Protein AF-A0A535K0Z8-F1 (afdb_monomer)

Sequence (151 aa):
MDLFFWELARASGLAAYAALCIAVLTGIAPRTQLLSFLASNRAVRALHDWTPWIVIPAALTHVVALLLDATAKVGVLDVFVPFLMSYDGAWQWFHRLSYVGFVTLFLHAQLSGTDLTSPLISVPTWAAAIAIGYYALERAGKALQPARVRT

Nearest PDB structures (foldseek):
  3ja6-assembly1_I  TM=4.694E-01  e=2.492E+00  Escherichia coli
  3g6b-assembly1_B  TM=4.075E-01  e=3.482E+00  Thermotoga maritima
  3g67-assembly1_B  TM=4.079E-01  e=6.431E+00  Thermotoga maritima

Foldseek 3Di:
DQVVLVVQLVVLVVQLVVLVVLLVVLVCLVVDPVNVVSVPDPVSVVSNVCSVVSNVVSVVSNVVSCCVRPVNVDDPVCVLAPPPDDDDDPVVVVVVVCVVVVVVVLVVVVVVPDPCVDCVPVVVSVVSVVVNVVSVVVVVVVVPDPDDPDD

pLDDT: mean 83.37, std 9.2, range [60.22, 97.5]

Secondary structure (DSSP, 8-state):
-HHHHHHHHHHHHHHHHHHHHHHHHHHHGGG-GGGHHHHT-HHHHHHHHHHHHHHHHHHHHHHHHHHH-TTTT--HHHHHSTT-S---SHHHHHHHTHHHHHHHHHHHHHHT-SSTTSHHHHHHHHHHHHHHHHHHHHHHHHHHS------

Mean predicted aligned error: 8.25 Å

Solvent-accessible surface area (backbone atoms only — not comparable to full-atom values): 8439 Å² total; per-residue (Å²): 112,50,71,59,26,52,50,46,21,49,54,23,43,51,51,22,49,52,33,48,52,48,29,52,56,47,63,45,14,76,79,33,81,93,35,39,75,53,49,74,33,65,66,45,52,50,50,34,72,47,23,61,75,50,27,53,59,22,44,51,48,18,54,53,20,37,58,67,13,75,86,71,68,46,52,80,64,44,76,71,41,78,80,70,71,88,62,88,62,72,66,44,60,57,57,56,54,47,54,58,53,53,52,50,52,50,48,49,65,61,70,68,56,75,62,60,78,38,65,85,51,31,52,60,53,52,52,51,52,50,52,47,51,52,57,52,51,54,48,52,52,62,71,68,53,74,82,76,80,83,126

Structure (mmCIF, N/CA/C/O backbone):
data_AF-A0A535K0Z8-F1
#
_entry.id   AF-A0A535K0Z8-F1
#
loop_
_atom_site.group_PDB
_atom_site.id
_atom_site.type_symbol
_atom_site.label_atom_id
_atom_site.label_alt_id
_atom_site.label_comp_id
_atom_site.label_asym_id
_atom_site.label_entity_id
_atom_site.label_seq_id
_atom_site.pdbx_PDB_ins_code
_atom_site.Cartn_x
_atom_site.Cartn_y
_atom_site.Cartn_z
_atom_site.occupancy
_atom_site.B_iso_or_equiv
_atom_site.auth_seq_id
_atom_site.auth_comp_id
_atom_site.auth_asym_id
_atom_site.auth_atom_id
_atom_site.pdbx_PDB_model_num
ATOM 1 N N . MET A 1 1 ? 4.803 13.209 -23.140 1.00 69.00 1 MET A N 1
ATOM 2 C CA . MET A 1 1 ? 3.883 12.270 -22.462 1.00 69.00 1 MET A CA 1
ATOM 3 C C . MET A 1 1 ? 4.446 11.854 -21.111 1.00 69.00 1 MET A C 1
ATOM 5 O O . MET A 1 1 ? 3.721 11.949 -20.136 1.00 69.00 1 MET A O 1
ATOM 9 N N . ASP A 1 2 ? 5.733 11.514 -21.019 1.00 82.00 2 ASP A N 1
ATOM 10 C CA . ASP A 1 2 ? 6.343 11.000 -19.778 1.00 82.00 2 ASP A CA 1
ATOM 11 C C . ASP A 1 2 ? 6.223 11.944 -18.571 1.00 82.00 2 ASP A C 1
ATOM 13 O O . ASP A 1 2 ? 5.818 11.507 -17.502 1.00 82.00 2 ASP A O 1
ATOM 17 N N . LEU A 1 3 ? 6.445 13.255 -18.746 1.00 90.00 3 LEU A N 1
ATOM 18 C CA . LEU A 1 3 ? 6.289 14.234 -17.656 1.00 90.00 3 LEU A CA 1
ATOM 19 C C . LEU A 1 3 ? 4.872 14.241 -17.050 1.00 90.00 3 LEU A C 1
ATOM 21 O O . LEU A 1 3 ? 4.715 14.416 -15.846 1.00 90.00 3 LEU A O 1
ATOM 25 N N . PHE A 1 4 ? 3.839 14.033 -17.873 1.00 94.44 4 PHE A N 1
ATOM 26 C CA . PHE A 1 4 ? 2.458 13.979 -17.392 1.00 94.44 4 PHE A CA 1
ATOM 27 C C . PHE A 1 4 ? 2.228 12.746 -16.513 1.00 94.44 4 PHE A C 1
ATOM 29 O O . PHE A 1 4 ? 1.709 12.883 -15.409 1.00 94.44 4 PHE A O 1
ATOM 36 N N . PHE A 1 5 ? 2.645 11.560 -16.970 1.00 94.62 5 PHE A N 1
ATOM 37 C CA . PHE A 1 5 ? 2.506 10.326 -16.189 1.00 94.62 5 PHE A CA 1
ATOM 38 C C . PHE A 1 5 ? 3.352 10.354 -14.914 1.00 94.62 5 PHE A C 1
ATOM 40 O O . PHE A 1 5 ? 2.889 9.918 -13.864 1.00 94.62 5 PHE A O 1
ATOM 47 N N . TRP A 1 6 ? 4.534 10.959 -14.984 1.00 91.56 6 TRP A N 1
ATOM 48 C CA . TRP A 1 6 ? 5.437 11.161 -13.858 1.00 91.56 6 TRP A CA 1
ATOM 49 C C . TRP A 1 6 ? 4.816 12.025 -12.747 1.00 91.56 6 TRP A C 1
ATOM 51 O O . TRP A 1 6 ? 4.828 11.636 -11.576 1.00 91.56 6 TRP A O 1
ATOM 61 N N . GLU A 1 7 ? 4.211 13.168 -13.093 1.00 95.06 7 GLU A N 1
ATOM 62 C CA . GLU A 1 7 ? 3.498 13.997 -12.109 1.00 95.06 7 GLU A CA 1
ATOM 63 C C . GLU A 1 7 ? 2.207 13.339 -11.623 1.00 95.06 7 GLU A C 1
ATOM 65 O O . GLU A 1 7 ? 1.905 13.366 -10.427 1.00 95.06 7 GLU A O 1
ATOM 70 N N . LEU A 1 8 ? 1.458 12.700 -12.528 1.00 96.31 8 LEU A N 1
ATOM 71 C CA . LEU A 1 8 ? 0.218 12.010 -12.187 1.00 96.31 8 LEU A CA 1
ATOM 72 C C . LEU A 1 8 ? 0.476 10.884 -11.183 1.00 96.31 8 LEU A C 1
ATOM 74 O O . LEU A 1 8 ? -0.258 10.771 -10.199 1.00 96.31 8 LEU A O 1
ATOM 78 N N . ALA A 1 9 ? 1.538 10.096 -11.376 1.00 94.75 9 ALA A N 1
ATOM 79 C CA . ALA A 1 9 ? 1.953 9.047 -10.452 1.00 94.75 9 ALA A CA 1
ATOM 80 C C . ALA A 1 9 ? 2.276 9.620 -9.065 1.00 94.75 9 ALA A C 1
ATOM 82 O O . ALA A 1 9 ? 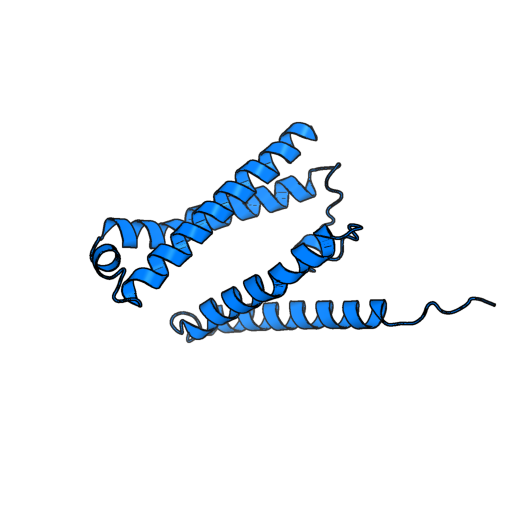1.828 9.069 -8.059 1.00 94.75 9 ALA A O 1
ATOM 83 N N . ARG A 1 10 ? 2.979 10.755 -8.964 1.00 94.12 10 ARG A N 1
ATOM 84 C CA . ARG A 1 10 ? 3.247 11.376 -7.655 1.00 94.12 10 ARG A CA 1
ATOM 85 C C . ARG A 1 10 ? 2.012 11.925 -6.979 1.00 94.12 10 ARG A C 1
ATOM 87 O O . ARG A 1 10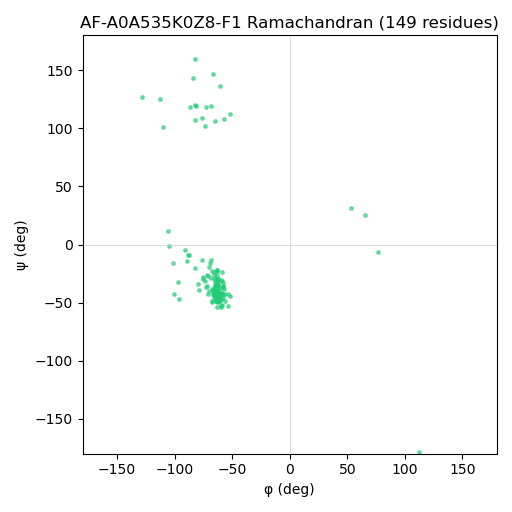 ? 1.812 11.661 -5.798 1.00 94.12 10 ARG A O 1
ATOM 94 N N . ALA A 1 11 ? 1.216 12.701 -7.705 1.00 97.25 11 ALA A N 1
ATOM 95 C CA . ALA A 1 11 ? 0.038 13.345 -7.146 1.00 97.25 11 ALA A CA 1
ATOM 96 C C . ALA A 1 11 ? -0.948 12.293 -6.623 1.00 97.25 11 ALA A C 1
ATOM 98 O O . ALA A 1 11 ? -1.403 12.376 -5.483 1.00 97.25 11 ALA A O 1
ATOM 99 N N . SER A 1 12 ? -1.209 11.256 -7.423 1.00 97.50 12 SER A N 1
ATOM 100 C CA . SER A 1 12 ? -2.079 10.143 -7.035 1.00 97.50 12 SER A CA 1
ATOM 101 C C . SER A 1 12 ? -1.495 9.300 -5.895 1.00 97.50 12 SER A C 1
ATOM 103 O O . SER A 1 12 ? -2.227 8.947 -4.971 1.00 97.50 12 SER A O 1
ATOM 105 N N . GLY A 1 13 ? -0.182 9.049 -5.890 1.00 94.06 13 GLY A N 1
ATOM 106 C CA . GLY A 1 13 ? 0.497 8.338 -4.803 1.00 94.06 13 GLY A CA 1
ATOM 107 C C . GLY A 1 13 ? 0.441 9.091 -3.469 1.00 94.06 13 GLY A C 1
ATOM 108 O O . GLY A 1 13 ? 0.104 8.507 -2.439 1.00 94.06 13 GLY A O 1
ATOM 109 N N . LEU A 1 14 ? 0.697 10.404 -3.479 1.00 96.06 14 LEU A N 1
ATOM 110 C CA . LEU A 1 14 ? 0.598 11.262 -2.292 1.00 96.06 14 LEU A CA 1
ATOM 111 C C . LEU A 1 14 ? -0.844 11.383 -1.789 1.00 96.06 14 LEU A C 1
ATOM 113 O O . LEU A 1 14 ? -1.069 11.342 -0.581 1.00 96.06 14 LEU A O 1
ATOM 117 N N . ALA A 1 15 ? -1.821 11.483 -2.696 1.00 95.75 15 ALA A N 1
ATOM 118 C CA . ALA A 1 15 ? -3.236 11.501 -2.338 1.00 95.75 15 ALA A CA 1
ATOM 119 C C . ALA A 1 15 ? -3.671 10.184 -1.674 1.00 95.75 15 ALA A C 1
ATOM 121 O O . ALA A 1 15 ? -4.309 10.212 -0.620 1.00 95.75 15 ALA A O 1
ATOM 122 N N . ALA A 1 16 ? -3.278 9.037 -2.241 1.00 94.50 16 ALA A N 1
ATOM 123 C CA . ALA A 1 16 ? -3.545 7.725 -1.655 1.00 94.50 16 ALA A CA 1
ATOM 124 C C . ALA A 1 16 ? -2.889 7.583 -0.273 1.00 94.50 16 ALA A C 1
ATOM 126 O O . ALA A 1 16 ? -3.539 7.140 0.673 1.00 94.50 16 ALA A O 1
ATOM 127 N N . TYR A 1 17 ? -1.633 8.016 -0.130 1.00 91.38 17 TYR A N 1
ATOM 128 C CA . TYR A 1 17 ? -0.917 7.997 1.146 1.00 91.38 17 TYR A CA 1
ATOM 129 C C . TYR A 1 17 ? -1.600 8.865 2.212 1.00 91.38 17 TYR A C 1
ATOM 131 O O . TYR A 1 17 ? -1.855 8.394 3.319 1.00 91.38 17 TYR A O 1
ATOM 139 N N . ALA A 1 18 ? -1.963 10.106 1.878 1.00 93.62 18 ALA A N 1
ATOM 140 C CA . ALA A 1 18 ? -2.668 10.996 2.797 1.00 93.62 18 ALA A CA 1
ATOM 141 C C . ALA A 1 18 ? -4.025 10.414 3.226 1.00 93.62 18 ALA A C 1
ATOM 143 O O . ALA A 1 18 ? -4.358 10.423 4.413 1.00 93.62 18 ALA A O 1
ATOM 144 N N . ALA A 1 19 ? -4.786 9.853 2.281 1.00 94.06 19 ALA A N 1
ATOM 145 C CA . ALA A 1 19 ? -6.061 9.206 2.569 1.00 94.06 19 ALA A CA 1
ATOM 146 C C . ALA A 1 19 ? -5.895 7.961 3.461 1.00 94.06 19 ALA A C 1
ATOM 148 O O . ALA A 1 19 ? -6.689 7.769 4.380 1.00 94.06 19 ALA A O 1
ATOM 149 N N . LEU A 1 20 ? -4.836 7.166 3.268 1.00 90.12 20 LEU A N 1
ATOM 150 C CA . LEU A 1 20 ? -4.496 6.041 4.147 1.00 90.12 20 LEU A CA 1
ATOM 151 C C . LEU A 1 20 ? -4.120 6.501 5.561 1.00 90.12 20 LEU A C 1
ATOM 153 O O . LEU A 1 20 ? -4.589 5.914 6.533 1.00 90.12 20 LEU A O 1
ATOM 157 N N . CYS A 1 21 ? -3.326 7.567 5.704 1.00 89.81 21 CYS A N 1
ATOM 158 C CA . CYS A 1 21 ? -3.022 8.147 7.014 1.00 89.81 21 CYS A CA 1
ATOM 159 C C . CYS A 1 21 ? -4.300 8.574 7.745 1.00 89.81 21 CYS A C 1
ATOM 161 O O . CYS A 1 21 ? -4.472 8.265 8.924 1.00 89.81 21 CYS A O 1
ATOM 163 N N . ILE A 1 22 ? -5.216 9.241 7.039 1.00 91.38 22 ILE A N 1
ATOM 164 C CA . ILE A 1 22 ? -6.520 9.628 7.583 1.00 91.38 22 ILE A CA 1
ATOM 165 C C . ILE A 1 22 ? -7.316 8.384 7.993 1.00 91.38 22 ILE A C 1
ATOM 167 O O . ILE A 1 22 ? -7.819 8.341 9.115 1.00 91.38 22 ILE A O 1
ATOM 171 N N . ALA A 1 23 ? -7.392 7.359 7.141 1.00 89.88 23 ALA A N 1
ATOM 172 C CA . ALA A 1 23 ? -8.098 6.113 7.437 1.00 89.88 23 ALA A CA 1
ATOM 173 C C . ALA A 1 23 ? -7.574 5.459 8.726 1.00 89.88 23 ALA A C 1
ATOM 175 O O . ALA A 1 23 ? -8.343 5.158 9.634 1.00 89.88 23 ALA A O 1
ATOM 176 N N . VAL A 1 24 ? -6.252 5.327 8.861 1.00 87.12 24 VAL A N 1
ATOM 177 C CA . VAL A 1 24 ? -5.621 4.718 10.041 1.00 87.12 24 VAL A CA 1
ATOM 178 C C . VAL A 1 24 ? -5.884 5.538 11.306 1.00 87.12 24 VAL A C 1
ATOM 180 O O . VAL A 1 24 ? -6.312 4.985 12.319 1.00 87.12 24 VAL A O 1
ATOM 183 N N . LEU A 1 25 ? -5.673 6.858 11.268 1.00 86.62 25 LEU A N 1
ATOM 184 C CA . LEU A 1 25 ? -5.866 7.721 12.441 1.00 86.62 25 LEU A CA 1
ATOM 185 C C . LEU A 1 25 ? -7.328 7.742 12.904 1.00 86.62 25 LEU A C 1
ATOM 187 O O . LEU A 1 25 ? -7.609 7.664 14.102 1.00 86.62 25 LEU A O 1
ATOM 191 N N . THR A 1 26 ? -8.265 7.814 11.959 1.00 87.94 26 THR A N 1
ATOM 192 C CA . THR A 1 26 ? -9.702 7.825 12.258 1.00 87.94 26 THR A CA 1
ATOM 193 C C . THR A 1 26 ? -10.225 6.451 12.688 1.00 87.94 26 THR A C 1
ATOM 195 O O . THR A 1 26 ? -11.101 6.386 13.550 1.00 87.94 26 THR A O 1
ATOM 198 N N . GLY A 1 27 ? -9.644 5.356 12.186 1.00 85.50 27 GLY A N 1
ATOM 199 C CA . GLY A 1 27 ? -9.967 3.982 12.585 1.00 85.50 27 GLY A CA 1
ATOM 200 C C . GLY A 1 27 ? -9.399 3.576 13.951 1.00 85.50 27 GLY A C 1
ATOM 201 O O . GLY A 1 27 ? -10.018 2.792 14.672 1.00 85.50 27 GLY A O 1
ATOM 202 N N . ILE A 1 28 ? -8.258 4.144 14.360 1.00 85.25 28 ILE A N 1
ATOM 203 C CA . ILE A 1 28 ? -7.661 3.929 15.692 1.00 85.25 28 ILE A CA 1
ATOM 204 C C . ILE A 1 28 ? -8.411 4.702 16.787 1.00 85.25 28 ILE A C 1
ATOM 206 O O . ILE A 1 28 ? -8.449 4.250 17.937 1.00 85.25 28 ILE A O 1
ATOM 210 N N . ALA A 1 29 ? -9.045 5.830 16.450 1.00 85.69 29 ALA A N 1
ATOM 211 C CA . ALA A 1 29 ? -9.686 6.715 17.423 1.00 85.69 29 ALA A CA 1
ATOM 212 C C . ALA A 1 29 ? -10.679 6.013 18.382 1.00 85.69 29 ALA A C 1
ATOM 214 O O . ALA A 1 29 ? -10.587 6.234 19.589 1.00 85.69 29 ALA A O 1
ATOM 215 N N . PRO A 1 30 ? -11.578 5.107 17.937 1.00 81.81 30 PRO A N 1
ATOM 216 C CA . PRO A 1 30 ? -12.494 4.388 18.830 1.00 81.81 30 PRO A CA 1
ATOM 217 C C . PRO A 1 30 ? -11.813 3.372 19.758 1.00 81.81 30 PRO A C 1
ATOM 219 O O . PRO A 1 30 ? -12.446 2.858 20.676 1.00 81.81 30 PRO A O 1
ATOM 222 N N . ARG A 1 31 ? -10.543 3.040 19.503 1.00 82.06 31 ARG A N 1
ATOM 223 C CA . ARG A 1 31 ? -9.763 2.039 20.244 1.00 82.06 31 ARG A CA 1
ATOM 224 C C . ARG A 1 31 ? -8.735 2.664 21.192 1.00 82.06 31 ARG A C 1
ATOM 226 O O . ARG A 1 31 ? -8.052 1.931 21.898 1.00 82.06 31 ARG A O 1
ATOM 233 N N . THR A 1 32 ? -8.621 3.994 21.236 1.00 84.75 32 THR A N 1
ATOM 234 C CA . THR A 1 32 ? -7.642 4.709 22.071 1.00 84.75 32 THR A CA 1
ATOM 235 C C . THR A 1 32 ? -8.306 5.787 22.914 1.00 84.75 32 THR A C 1
ATOM 237 O O . THR A 1 32 ? -8.979 6.676 22.401 1.00 84.75 32 THR A O 1
ATOM 240 N N . GLN A 1 33 ? -8.064 5.759 24.227 1.00 84.00 33 GLN A N 1
ATOM 241 C CA . GLN A 1 33 ? -8.653 6.731 25.156 1.00 84.00 33 GLN A CA 1
ATOM 242 C C . GLN A 1 33 ? -8.251 8.179 24.836 1.00 84.00 33 GLN A C 1
ATOM 244 O O . GLN A 1 33 ? -9.096 9.070 24.909 1.00 84.00 33 GLN A O 1
ATOM 249 N N . LEU A 1 34 ? -7.003 8.405 24.401 1.00 85.88 34 LEU A N 1
ATOM 250 C CA . LEU A 1 34 ? -6.492 9.733 24.035 1.00 85.88 34 LEU A CA 1
ATOM 251 C C . LEU A 1 34 ? -7.251 10.369 22.856 1.00 85.88 34 LEU A C 1
ATOM 253 O O . LEU A 1 34 ? -7.372 11.587 22.789 1.00 85.88 34 LEU A O 1
ATOM 257 N N . LEU A 1 35 ? -7.786 9.552 21.945 1.00 84.50 35 LEU A N 1
ATOM 258 C CA . LEU A 1 35 ? -8.492 9.998 20.739 1.00 84.50 35 LEU A CA 1
ATOM 259 C C . LEU A 1 35 ? -10.014 9.806 20.839 1.00 84.50 35 LEU A C 1
ATOM 261 O O . LEU A 1 35 ? -10.731 9.962 19.850 1.00 84.50 35 LEU A O 1
ATOM 265 N N . SER A 1 36 ? -10.531 9.504 22.032 1.00 82.00 36 SER A N 1
ATOM 266 C CA . SER A 1 36 ? -11.959 9.244 22.264 1.00 82.00 36 SER A CA 1
ATOM 267 C C . SER A 1 36 ? -12.864 10.412 21.846 1.00 82.00 36 SER A C 1
ATOM 269 O O . SER A 1 36 ? -13.953 10.187 21.317 1.00 82.00 36 SER A O 1
ATOM 271 N N . PHE A 1 37 ? -12.384 11.653 21.977 1.00 83.31 37 PHE A N 1
ATOM 272 C CA . PHE A 1 37 ? -13.095 12.851 21.520 1.00 83.31 37 PHE A CA 1
ATOM 273 C C . PHE A 1 37 ? -13.304 12.879 19.992 1.00 83.31 37 PHE A C 1
ATOM 275 O O . PHE A 1 37 ? -14.344 13.336 19.512 1.00 83.31 37 PHE A O 1
ATOM 282 N N . LEU A 1 38 ? -12.353 12.345 19.214 1.00 84.50 38 LEU A N 1
ATOM 283 C CA . LEU A 1 38 ? -12.498 12.190 17.763 1.00 84.50 38 LEU A CA 1
ATOM 284 C C . LEU A 1 38 ? -13.484 11.069 17.431 1.00 84.50 38 LEU A C 1
ATOM 286 O O . LEU A 1 38 ? -14.278 11.207 16.505 1.00 84.50 38 LEU A O 1
ATOM 290 N N . ALA A 1 39 ? -13.487 9.987 18.214 1.00 82.88 39 ALA A N 1
ATOM 291 C CA . ALA A 1 39 ? -14.366 8.840 17.994 1.00 82.88 39 ALA A CA 1
ATOM 292 C C . ALA A 1 39 ? -15.862 9.167 18.160 1.00 82.88 39 ALA A C 1
ATOM 294 O O . ALA A 1 39 ? -16.699 8.535 17.507 1.00 82.88 39 ALA A O 1
ATOM 295 N N . SER A 1 40 ? -16.197 10.153 19.004 1.00 85.25 40 SER A N 1
ATOM 296 C CA . SER A 1 40 ? -17.564 10.664 19.178 1.00 85.25 40 SER A CA 1
ATOM 297 C C . SER A 1 40 ? -18.041 11.579 18.044 1.00 85.25 40 SER A C 1
ATOM 299 O O . SER A 1 40 ? -19.235 11.862 17.943 1.00 85.25 40 SER A O 1
ATOM 301 N N . ASN A 1 41 ? -17.142 12.045 17.174 1.00 91.12 41 ASN A N 1
ATOM 302 C CA . ASN A 1 41 ? -17.494 12.962 16.099 1.00 91.12 41 ASN A CA 1
ATOM 303 C C . ASN A 1 41 ? -17.969 12.198 14.849 1.00 91.12 41 ASN A C 1
ATOM 305 O O . ASN A 1 41 ? -17.213 11.462 14.214 1.00 91.12 41 ASN A O 1
ATOM 309 N N . ARG A 1 42 ? -19.226 12.424 14.446 1.00 90.56 42 ARG A N 1
ATOM 310 C CA . ARG A 1 42 ? -19.810 11.817 13.238 1.00 90.56 42 ARG A CA 1
ATOM 311 C C . ARG A 1 42 ? -19.018 12.149 11.972 1.00 90.56 42 ARG A C 1
ATOM 313 O O . ARG A 1 42 ? -18.896 11.283 11.115 1.00 90.56 42 ARG A O 1
ATOM 320 N N . ALA A 1 43 ? -18.471 13.359 11.856 1.00 91.75 43 ALA A N 1
ATOM 321 C CA . ALA A 1 43 ? -17.682 13.761 10.694 1.00 91.75 43 ALA A CA 1
ATOM 322 C C . ALA A 1 43 ? -16.383 12.950 10.577 1.00 91.75 43 ALA A C 1
ATOM 324 O O . ALA A 1 43 ? -15.996 12.583 9.475 1.00 91.75 43 ALA A O 1
ATOM 325 N N . VAL A 1 44 ? -15.749 12.605 11.703 1.00 90.50 44 VAL A N 1
ATOM 326 C CA . VAL A 1 44 ? -14.542 11.759 11.731 1.00 90.50 44 VAL A CA 1
ATOM 327 C C . VAL A 1 44 ? -14.865 10.340 11.267 1.00 90.50 44 VAL A C 1
ATOM 329 O O . VAL A 1 44 ? -14.117 9.762 10.484 1.00 90.50 44 VAL A O 1
ATOM 332 N N . ARG A 1 45 ? -16.005 9.794 11.702 1.00 88.56 45 ARG A N 1
ATOM 333 C CA . ARG A 1 45 ? -16.472 8.478 11.250 1.00 88.56 45 ARG A CA 1
ATOM 334 C C . ARG A 1 45 ? -16.849 8.481 9.768 1.00 88.56 45 ARG A C 1
ATOM 336 O O . ARG A 1 45 ? -16.420 7.605 9.035 1.00 88.56 45 ARG A O 1
ATOM 343 N N . ALA A 1 46 ? -17.556 9.512 9.310 1.00 91.62 46 ALA A N 1
ATOM 344 C CA . ALA A 1 46 ? -17.855 9.682 7.892 1.00 91.62 46 ALA A CA 1
ATOM 345 C C . ALA A 1 46 ? -16.572 9.801 7.055 1.00 91.62 46 ALA A C 1
ATOM 347 O O . ALA A 1 46 ? -16.487 9.208 5.988 1.00 91.62 46 ALA A O 1
ATOM 348 N N . LEU A 1 47 ? -15.559 10.523 7.545 1.00 90.50 47 LEU A N 1
ATOM 349 C CA . LEU A 1 47 ? -14.271 10.640 6.869 1.00 90.50 47 LEU A CA 1
ATOM 350 C C . LEU A 1 47 ? -13.583 9.276 6.730 1.00 90.50 47 LEU A C 1
ATOM 352 O O . LEU A 1 47 ? -13.143 8.953 5.631 1.00 90.50 47 LEU A O 1
ATOM 356 N N . HIS A 1 48 ? -13.550 8.472 7.801 1.00 91.69 48 HIS A N 1
ATOM 357 C CA . HIS A 1 48 ? -13.075 7.085 7.763 1.00 91.69 48 HIS A CA 1
ATOM 358 C C . HIS A 1 48 ? -13.799 6.275 6.678 1.00 91.69 48 HIS A C 1
ATOM 360 O O . HIS A 1 48 ? -13.153 5.704 5.802 1.00 91.69 48 HIS A O 1
ATOM 366 N N . ASP A 1 49 ? -15.134 6.286 6.694 1.00 91.25 49 ASP A N 1
ATOM 367 C CA . ASP A 1 49 ? -15.972 5.488 5.791 1.00 91.25 49 ASP A CA 1
ATOM 368 C C . ASP A 1 49 ? -15.841 5.922 4.318 1.00 91.25 49 ASP A C 1
ATOM 370 O O . ASP A 1 49 ? -16.020 5.115 3.405 1.00 91.25 49 ASP A O 1
ATOM 374 N N . TRP A 1 50 ? -15.484 7.186 4.071 1.00 93.75 50 TRP A N 1
ATOM 375 C CA . TRP A 1 50 ? -15.215 7.717 2.733 1.00 93.75 50 TRP A CA 1
ATOM 376 C C . TRP A 1 50 ? -13.802 7.429 2.221 1.00 93.75 50 TRP A C 1
ATOM 378 O O . TRP A 1 50 ? -13.581 7.467 1.009 1.00 93.75 50 TRP A O 1
ATOM 388 N N . THR A 1 51 ? -12.839 7.126 3.097 1.00 93.31 51 THR A N 1
ATOM 389 C CA . THR A 1 51 ? -11.443 6.931 2.675 1.00 93.31 51 THR A CA 1
ATOM 390 C C . THR A 1 51 ? -11.239 5.845 1.610 1.00 93.31 51 THR A C 1
ATOM 392 O O . THR A 1 51 ? -10.465 6.113 0.687 1.00 93.31 51 THR A O 1
ATOM 395 N N . PRO A 1 52 ? -11.935 4.684 1.604 1.00 91.31 52 PRO A N 1
ATOM 396 C CA . PRO A 1 52 ? -11.732 3.672 0.564 1.00 91.31 52 PRO A CA 1
ATOM 397 C C . PRO A 1 52 ? -12.080 4.187 -0.837 1.00 91.31 52 PRO A C 1
ATOM 399 O O . PRO A 1 52 ? -11.386 3.872 -1.802 1.00 91.31 52 PRO A O 1
ATOM 402 N N . TRP A 1 53 ? -13.096 5.049 -0.944 1.00 94.44 53 TRP A N 1
ATOM 403 C CA . TRP A 1 53 ? -13.522 5.661 -2.206 1.00 94.44 53 TRP A CA 1
ATOM 404 C C . TRP A 1 53 ? -12.520 6.671 -2.765 1.00 94.44 53 TRP A C 1
ATOM 406 O O . TRP A 1 53 ? -12.591 7.007 -3.942 1.00 94.44 53 TRP A O 1
ATOM 416 N N . ILE A 1 54 ? -11.576 7.136 -1.946 1.00 93.88 54 ILE A N 1
ATOM 417 C CA . ILE A 1 54 ? -10.473 8.003 -2.371 1.00 93.88 54 ILE A CA 1
ATOM 418 C C . ILE A 1 54 ? -9.230 7.156 -2.651 1.00 93.88 54 ILE A C 1
ATOM 420 O O . ILE A 1 54 ? -8.600 7.307 -3.697 1.00 93.88 54 ILE A O 1
ATOM 424 N N . VAL A 1 55 ? -8.897 6.237 -1.739 1.00 95.00 55 VAL A N 1
ATOM 425 C CA . VAL A 1 55 ? -7.702 5.392 -1.834 1.00 95.00 55 VAL A CA 1
ATOM 426 C C . VAL A 1 55 ? -7.753 4.504 -3.072 1.00 95.00 55 VAL A C 1
ATOM 428 O O . VAL A 1 55 ? -6.763 4.448 -3.791 1.00 95.00 55 VAL A O 1
ATOM 431 N N . ILE A 1 56 ? -8.881 3.840 -3.354 1.00 93.25 56 ILE A N 1
ATOM 432 C CA . ILE A 1 56 ? -8.971 2.885 -4.468 1.00 93.25 56 ILE A CA 1
ATOM 433 C C . ILE A 1 56 ? -8.740 3.582 -5.821 1.00 93.25 56 ILE A C 1
ATOM 435 O O . ILE A 1 56 ? -7.827 3.167 -6.538 1.00 93.25 56 ILE A O 1
ATOM 439 N N . PRO A 1 57 ? -9.461 4.662 -6.188 1.00 96.19 57 PRO A N 1
ATOM 440 C CA . PRO A 1 57 ? -9.208 5.348 -7.454 1.00 96.19 57 PRO A CA 1
ATOM 441 C C . PRO A 1 57 ? -7.822 5.994 -7.521 1.00 96.19 57 PRO A C 1
ATOM 443 O O . PRO A 1 57 ? -7.185 5.945 -8.573 1.00 96.19 57 PRO A O 1
ATOM 446 N N . ALA A 1 58 ? -7.330 6.573 -6.419 1.00 96.44 58 ALA A N 1
ATOM 447 C CA . ALA A 1 58 ? -6.002 7.180 -6.383 1.00 96.44 58 ALA A CA 1
ATOM 448 C C . ALA A 1 58 ? -4.896 6.131 -6.570 1.00 96.44 58 ALA A C 1
ATOM 450 O O . ALA A 1 58 ? -3.998 6.333 -7.381 1.00 96.44 58 ALA A O 1
ATOM 451 N N . ALA A 1 59 ? -4.992 4.981 -5.899 1.00 94.25 59 ALA A N 1
ATOM 452 C CA . ALA A 1 59 ? -4.047 3.879 -6.047 1.00 94.25 59 ALA A CA 1
ATOM 453 C C . ALA A 1 59 ? -4.102 3.257 -7.451 1.00 94.25 59 ALA A C 1
ATOM 455 O O . ALA A 1 59 ? -3.058 2.992 -8.042 1.00 94.25 59 ALA A O 1
ATOM 456 N N . LEU A 1 60 ? -5.297 3.080 -8.027 1.00 95.81 60 LEU A N 1
ATOM 457 C CA . LEU A 1 60 ? -5.440 2.617 -9.411 1.00 95.81 60 LEU A CA 1
ATOM 458 C C . LEU A 1 60 ? -4.808 3.604 -10.395 1.00 95.81 60 LEU A C 1
ATOM 460 O O . LEU A 1 60 ? -4.038 3.199 -11.263 1.00 95.81 60 LEU A O 1
ATOM 464 N N . THR A 1 61 ? -5.079 4.899 -10.226 1.00 97.38 61 THR A N 1
ATOM 465 C CA . THR A 1 61 ? -4.475 5.957 -11.048 1.00 97.38 61 THR A CA 1
ATOM 466 C C . THR A 1 61 ? -2.955 5.950 -10.917 1.00 97.38 61 THR A C 1
ATOM 468 O O . THR A 1 61 ? -2.258 6.043 -11.922 1.00 97.38 61 THR A O 1
ATOM 471 N N . HIS A 1 62 ? -2.442 5.779 -9.698 1.00 95.81 62 HIS A N 1
ATOM 472 C CA . HIS A 1 62 ? -1.014 5.679 -9.415 1.00 95.81 62 HIS A CA 1
ATOM 473 C C . HIS A 1 62 ? -0.362 4.512 -10.160 1.00 95.81 62 HIS A C 1
ATOM 475 O O . HIS A 1 62 ? 0.610 4.714 -10.884 1.00 95.81 62 HIS A O 1
ATOM 481 N N . VAL A 1 63 ? -0.924 3.305 -10.046 1.00 94.50 63 VAL A N 1
ATOM 482 C CA . VAL A 1 63 ? -0.402 2.104 -10.714 1.00 94.50 63 VAL A CA 1
ATOM 483 C C . VAL A 1 63 ? -0.454 2.244 -12.234 1.00 94.50 63 VAL A C 1
ATOM 485 O O . VAL A 1 63 ? 0.534 1.962 -12.907 1.00 94.50 63 VAL A O 1
ATOM 488 N N . VAL A 1 64 ? -1.575 2.714 -12.789 1.00 95.88 64 VAL A N 1
ATOM 489 C CA . VAL A 1 64 ? -1.711 2.913 -14.240 1.00 95.88 64 VAL A CA 1
ATOM 490 C C . VAL A 1 64 ? -0.718 3.960 -14.742 1.00 95.88 64 VAL A C 1
ATOM 492 O O . VAL A 1 64 ? -0.074 3.739 -15.763 1.00 95.88 64 VAL A O 1
ATOM 495 N N . ALA A 1 65 ? -0.537 5.067 -14.018 1.00 95.06 65 ALA A N 1
ATOM 496 C CA . ALA A 1 65 ? 0.440 6.087 -14.381 1.00 95.06 65 ALA A CA 1
ATOM 497 C C . ALA A 1 65 ? 1.877 5.538 -14.360 1.00 95.06 65 ALA A C 1
ATOM 499 O O . ALA A 1 65 ? 2.625 5.807 -15.293 1.00 95.06 65 ALA A O 1
ATOM 500 N N . LEU A 1 66 ? 2.243 4.719 -13.366 1.00 92.75 66 LEU A N 1
ATOM 501 C CA . LEU A 1 66 ? 3.559 4.069 -13.309 1.00 92.75 66 LEU A CA 1
ATOM 502 C C . LEU A 1 66 ? 3.796 3.091 -14.466 1.00 92.75 66 LEU A C 1
ATOM 504 O O . LEU A 1 66 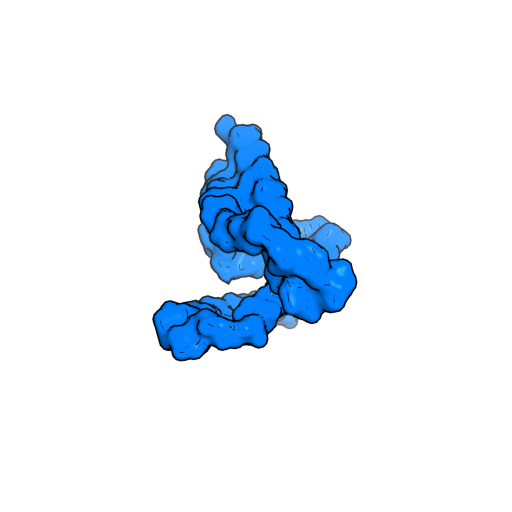? 4.900 3.044 -14.998 1.00 92.75 66 LEU A O 1
ATOM 508 N N . LEU A 1 67 ? 2.773 2.329 -14.867 1.00 92.88 67 LEU A N 1
ATOM 509 C CA . LEU A 1 67 ? 2.863 1.403 -16.002 1.00 92.88 67 LEU A CA 1
ATOM 510 C C . LEU A 1 67 ? 2.997 2.126 -17.350 1.00 92.88 67 LEU A C 1
ATOM 512 O O . LEU A 1 67 ? 3.563 1.574 -18.291 1.00 92.88 67 LEU A O 1
ATOM 516 N N . LEU A 1 68 ? 2.458 3.343 -17.453 1.00 93.88 68 LEU A N 1
ATOM 517 C CA . LEU A 1 68 ? 2.534 4.173 -18.657 1.00 93.88 68 LEU A CA 1
ATOM 518 C C . LEU A 1 68 ? 3.776 5.079 -18.686 1.00 93.88 68 LEU A C 1
ATOM 520 O O . LEU A 1 68 ? 4.1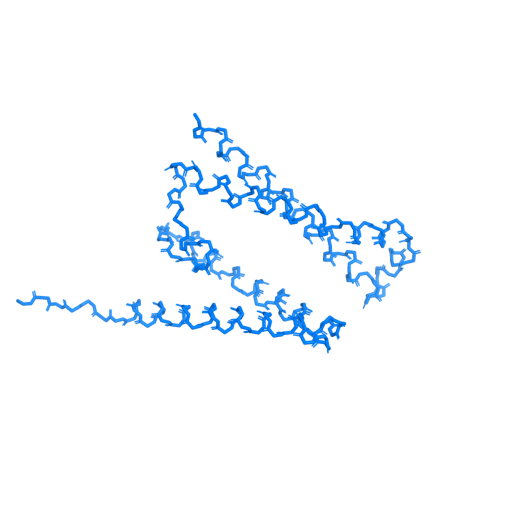05 5.621 -19.740 1.00 93.88 68 LEU A O 1
ATOM 524 N N . ASP A 1 69 ? 4.469 5.250 -17.558 1.00 91.75 69 ASP A N 1
ATOM 525 C CA . ASP A 1 69 ? 5.674 6.069 -17.450 1.00 91.75 69 ASP A CA 1
ATOM 526 C C . ASP A 1 69 ? 6.924 5.302 -17.921 1.00 91.75 69 ASP A C 1
ATOM 528 O O . ASP A 1 69 ? 7.471 4.437 -17.228 1.00 91.75 69 ASP A O 1
ATOM 532 N N . ALA A 1 70 ? 7.437 5.677 -19.097 1.00 85.88 70 ALA A N 1
ATOM 533 C CA . ALA A 1 70 ? 8.642 5.087 -19.680 1.00 85.88 70 ALA A CA 1
ATOM 534 C C . ALA A 1 70 ? 9.912 5.320 -18.837 1.00 85.88 70 ALA A C 1
ATOM 536 O O . ALA A 1 70 ? 10.886 4.571 -18.962 1.00 85.88 70 ALA A O 1
ATOM 537 N N . THR A 1 71 ? 9.923 6.337 -17.969 1.00 84.69 71 THR A N 1
ATOM 538 C CA . THR A 1 71 ? 11.062 6.630 -17.088 1.00 84.69 71 THR A CA 1
ATOM 539 C C . THR A 1 71 ? 11.095 5.717 -15.868 1.00 84.69 71 THR A C 1
ATOM 541 O O . THR A 1 71 ? 12.179 5.322 -15.431 1.00 84.69 71 THR A O 1
ATOM 544 N N . ALA A 1 72 ? 9.921 5.328 -15.363 1.00 82.31 72 ALA A N 1
ATOM 545 C CA . ALA A 1 72 ? 9.780 4.469 -14.195 1.00 82.31 72 ALA A CA 1
ATOM 546 C C . ALA A 1 72 ? 10.180 3.013 -14.489 1.00 82.31 72 ALA A C 1
ATOM 548 O O . ALA A 1 72 ? 10.627 2.307 -13.585 1.00 82.31 72 ALA A O 1
ATOM 549 N N . LYS A 1 73 ? 10.064 2.577 -15.757 1.00 84.81 73 LYS A N 1
ATOM 550 C CA . LYS A 1 73 ? 10.403 1.219 -16.231 1.00 84.81 73 LYS A CA 1
ATOM 551 C C . LYS A 1 73 ? 9.709 0.105 -15.432 1.00 84.81 73 LYS A C 1
ATOM 553 O O . LYS A 1 73 ? 10.270 -0.977 -15.284 1.00 84.81 73 LYS A O 1
ATOM 558 N N . VAL A 1 74 ? 8.508 0.372 -14.921 1.00 86.94 74 VAL A N 1
ATOM 559 C CA . VAL A 1 74 ? 7.716 -0.589 -14.144 1.00 86.94 74 VAL A CA 1
ATOM 560 C C . VAL A 1 74 ? 6.992 -1.531 -15.103 1.00 86.94 74 VAL A C 1
ATOM 562 O O . VAL A 1 74 ? 6.188 -1.104 -15.928 1.00 86.94 74 VAL A O 1
ATOM 565 N N . GLY A 1 75 ? 7.277 -2.824 -15.005 1.00 86.75 75 GLY A N 1
ATOM 566 C CA . GLY A 1 75 ? 6.559 -3.880 -15.703 1.00 86.75 75 GLY A CA 1
ATOM 567 C C . GLY A 1 75 ? 5.270 -4.284 -14.983 1.00 86.75 75 GLY A C 1
ATOM 568 O O . GLY A 1 75 ? 5.111 -4.106 -13.778 1.00 86.75 75 GLY A O 1
ATOM 569 N N . VAL A 1 76 ? 4.346 -4.914 -15.713 1.00 88.06 76 VAL A N 1
ATOM 570 C CA . VAL A 1 76 ? 3.068 -5.404 -15.152 1.00 88.06 76 VAL A CA 1
ATOM 571 C C . VAL A 1 76 ? 3.289 -6.395 -14.005 1.00 88.06 76 VAL A C 1
ATOM 573 O O . VAL A 1 76 ? 2.555 -6.380 -13.023 1.00 88.06 76 VAL A O 1
ATOM 576 N N . LEU A 1 77 ? 4.320 -7.238 -14.104 1.00 84.56 77 LEU A N 1
ATOM 577 C CA . LEU A 1 77 ? 4.668 -8.201 -13.057 1.00 84.56 77 LEU A CA 1
ATOM 578 C C . LEU A 1 77 ? 5.116 -7.516 -11.755 1.00 84.56 77 LEU A C 1
ATOM 580 O O . LEU A 1 77 ? 4.835 -8.040 -10.679 1.00 84.56 77 LEU A O 1
ATOM 584 N N . ASP A 1 78 ? 5.734 -6.336 -11.843 1.00 82.69 78 ASP A N 1
ATOM 585 C CA . ASP A 1 78 ? 6.254 -5.588 -10.690 1.00 82.69 78 ASP A CA 1
ATOM 586 C C . ASP A 1 78 ? 5.133 -5.018 -9.806 1.00 82.69 78 ASP A C 1
ATOM 588 O O . ASP A 1 78 ? 5.354 -4.715 -8.635 1.00 82.69 78 ASP A O 1
ATOM 592 N N . VAL A 1 79 ? 3.915 -4.901 -10.350 1.00 83.56 79 VAL A N 1
ATOM 593 C CA . VAL A 1 79 ? 2.710 -4.489 -9.609 1.00 83.56 79 VAL A CA 1
ATOM 594 C C . VAL A 1 79 ? 2.243 -5.587 -8.653 1.00 83.56 79 VAL A C 1
ATOM 596 O O . VAL A 1 79 ? 1.752 -5.299 -7.564 1.00 83.56 79 VAL A O 1
ATOM 599 N N . PHE A 1 80 ? 2.390 -6.850 -9.056 1.00 79.94 80 PHE A N 1
ATOM 600 C CA . PHE A 1 80 ? 1.917 -8.004 -8.287 1.00 79.94 80 PHE A CA 1
ATOM 601 C C . PHE A 1 80 ? 3.017 -8.636 -7.441 1.00 79.94 80 PHE A C 1
ATOM 603 O O . PHE A 1 80 ? 2.744 -9.176 -6.369 1.00 79.94 80 PHE A O 1
ATOM 610 N N . VAL A 1 81 ? 4.257 -8.580 -7.924 1.00 76.31 81 VAL A N 1
ATOM 611 C CA . VAL A 1 81 ? 5.429 -9.094 -7.227 1.00 76.31 81 VAL A CA 1
ATOM 612 C C . VAL A 1 81 ? 6.261 -7.898 -6.791 1.00 76.31 81 VAL A C 1
ATOM 614 O O . VAL A 1 81 ? 6.980 -7.305 -7.600 1.00 76.31 81 VAL A O 1
ATOM 617 N N . PRO A 1 82 ? 6.176 -7.518 -5.513 1.00 70.62 82 PRO A N 1
ATOM 618 C CA . PRO A 1 82 ? 6.844 -6.319 -5.063 1.00 70.62 82 PRO A CA 1
ATOM 619 C C . PRO A 1 82 ? 8.373 -6.509 -5.143 1.00 70.62 82 PRO A C 1
ATOM 621 O O . PRO A 1 82 ? 8.898 -7.604 -4.932 1.00 70.62 82 PRO A O 1
ATOM 624 N N . PHE A 1 83 ? 9.094 -5.419 -5.431 1.00 69.38 83 PHE A N 1
ATOM 625 C CA . PHE A 1 83 ? 10.568 -5.345 -5.429 1.00 69.38 83 PHE A CA 1
ATOM 626 C C . PHE A 1 83 ? 11.298 -6.196 -6.485 1.00 69.38 83 PHE A C 1
ATOM 628 O O . PHE A 1 83 ? 12.473 -6.533 -6.314 1.00 69.38 83 PHE A O 1
ATOM 635 N N . LEU A 1 84 ? 10.645 -6.514 -7.605 1.00 71.94 84 LEU A N 1
ATOM 636 C CA . LEU A 1 84 ? 11.335 -7.057 -8.781 1.00 71.94 84 LEU A CA 1
ATOM 637 C C . LEU A 1 84 ? 12.361 -6.072 -9.366 1.00 71.94 84 LEU A C 1
ATOM 639 O O . LEU A 1 84 ? 13.413 -6.497 -9.850 1.00 71.94 84 LEU A O 1
ATOM 643 N N . MET A 1 85 ? 12.099 -4.771 -9.234 1.00 72.06 85 MET A N 1
ATOM 644 C CA . MET A 1 85 ? 12.974 -3.710 -9.723 1.00 72.06 85 MET A CA 1
ATOM 645 C C . MET A 1 85 ? 14.239 -3.569 -8.868 1.00 72.06 85 MET A C 1
ATOM 647 O O . MET A 1 85 ? 14.194 -3.249 -7.676 1.00 72.06 85 MET A O 1
ATOM 651 N N . SER A 1 86 ? 15.396 -3.786 -9.494 1.00 65.94 86 SER A N 1
ATOM 652 C CA . SER A 1 86 ? 16.701 -3.506 -8.897 1.00 65.94 86 SER A CA 1
ATOM 653 C C . SER A 1 86 ? 16.956 -2.001 -8.921 1.00 65.94 86 SER A C 1
ATOM 655 O O . SER A 1 86 ? 17.174 -1.421 -9.984 1.00 65.94 86 SER A O 1
ATOM 657 N N . TYR A 1 87 ? 16.917 -1.378 -7.748 1.00 65.25 87 TYR A N 1
ATOM 658 C CA . TYR A 1 87 ? 17.366 -0.007 -7.545 1.00 65.25 87 TYR A CA 1
ATOM 659 C C . TYR A 1 87 ? 18.602 -0.055 -6.654 1.00 65.25 87 TYR A C 1
ATOM 661 O O . TYR A 1 87 ? 18.546 -0.653 -5.582 1.00 65.25 87 TYR A O 1
ATOM 669 N N . ASP A 1 88 ? 19.712 0.531 -7.084 1.00 68.12 88 ASP A N 1
ATOM 670 C CA . ASP A 1 88 ? 20.971 0.422 -6.350 1.00 68.12 88 ASP A CA 1
ATOM 671 C C . ASP A 1 88 ? 21.066 1.469 -5.224 1.00 68.12 88 ASP A C 1
ATOM 673 O O . ASP A 1 88 ? 20.618 2.609 -5.360 1.00 68.12 88 ASP A O 1
ATOM 677 N N . GLY A 1 89 ? 21.667 1.084 -4.091 1.00 80.25 89 GLY A N 1
ATOM 678 C CA . GLY A 1 89 ? 22.084 2.005 -3.023 1.00 80.25 89 GLY A CA 1
ATOM 679 C C . GLY A 1 89 ? 21.334 1.902 -1.687 1.00 80.25 89 GLY A C 1
ATOM 680 O O . GLY A 1 89 ? 20.443 1.078 -1.482 1.00 80.25 89 GLY A O 1
ATOM 681 N N . ALA A 1 90 ? 21.718 2.767 -0.739 1.00 81.62 90 ALA A N 1
ATOM 682 C CA . ALA A 1 90 ? 21.204 2.779 0.638 1.00 81.62 90 ALA A CA 1
ATOM 683 C C . ALA A 1 90 ? 19.684 3.002 0.723 1.00 81.62 90 ALA A C 1
ATOM 685 O O . ALA A 1 90 ? 19.018 2.462 1.607 1.00 81.62 90 ALA A O 1
ATOM 686 N N . TRP A 1 91 ? 19.120 3.746 -0.232 1.00 78.75 91 TRP A N 1
ATOM 687 C CA . TRP A 1 91 ? 17.680 3.974 -0.308 1.00 78.75 91 TRP A CA 1
ATOM 688 C C . TRP A 1 91 ? 16.897 2.678 -0.529 1.00 78.75 91 TRP A C 1
ATOM 690 O O . TRP A 1 91 ? 15.831 2.511 0.054 1.00 78.75 91 TRP A O 1
ATOM 700 N N . GLN A 1 92 ? 17.442 1.716 -1.285 1.00 79.25 92 GLN A N 1
ATOM 701 C CA . GLN A 1 92 ? 16.787 0.424 -1.484 1.00 79.25 92 GLN A CA 1
ATOM 702 C C . GLN A 1 92 ? 16.645 -0.332 -0.159 1.00 79.25 92 GLN A C 1
ATOM 704 O O . GLN A 1 92 ? 15.594 -0.905 0.112 1.00 79.25 92 GLN A O 1
ATOM 709 N N . TRP A 1 93 ? 17.672 -0.303 0.693 1.00 79.19 93 TRP A N 1
ATOM 710 C CA . TRP A 1 93 ? 17.625 -0.925 2.018 1.00 79.19 93 TRP A CA 1
ATOM 711 C C . TRP A 1 93 ? 16.599 -0.265 2.932 1.00 79.19 93 TRP A C 1
ATOM 713 O O . TRP A 1 93 ? 15.836 -0.971 3.588 1.00 79.19 93 TRP A O 1
ATOM 723 N N . PHE A 1 94 ? 16.522 1.067 2.921 1.00 81.00 94 PHE A N 1
ATOM 724 C CA . PHE A 1 94 ? 15.471 1.785 3.639 1.00 81.00 94 PHE A CA 1
ATOM 725 C C . PHE A 1 94 ? 14.079 1.415 3.112 1.00 81.00 94 PHE A C 1
ATOM 727 O O . PHE A 1 94 ? 13.173 1.133 3.891 1.00 81.00 94 PHE A O 1
ATOM 734 N N . HIS A 1 95 ? 13.921 1.314 1.791 1.00 76.69 95 HIS A N 1
ATOM 735 C CA . HIS A 1 95 ? 12.660 0.928 1.167 1.00 76.69 95 HIS A CA 1
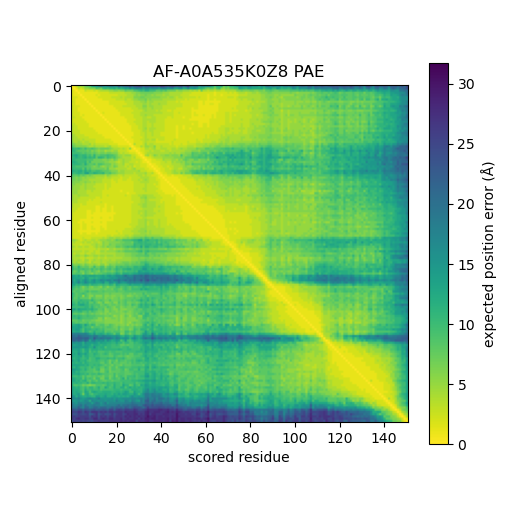ATOM 736 C C . HIS A 1 95 ? 12.219 -0.486 1.571 1.00 76.69 95 HIS A C 1
ATOM 738 O O . HIS A 1 95 ? 11.027 -0.722 1.746 1.00 76.69 95 HIS A O 1
ATOM 744 N N . ARG A 1 96 ? 13.151 -1.415 1.825 1.00 76.56 96 ARG A N 1
ATOM 745 C CA . ARG A 1 96 ? 12.827 -2.751 2.363 1.00 76.56 96 ARG A CA 1
ATOM 746 C C . ARG A 1 96 ? 12.209 -2.688 3.766 1.00 76.56 96 ARG A C 1
ATOM 748 O O . ARG A 1 96 ? 11.442 -3.570 4.118 1.00 76.56 96 ARG A O 1
ATOM 755 N N . LEU A 1 97 ? 12.430 -1.643 4.565 1.00 80.25 97 LEU A N 1
ATOM 756 C CA . LEU A 1 97 ? 11.729 -1.513 5.854 1.00 80.25 97 LEU A CA 1
ATOM 757 C C . LEU A 1 97 ? 10.205 -1.383 5.683 1.00 80.25 97 LEU A C 1
ATOM 759 O O . LEU A 1 97 ? 9.458 -1.746 6.592 1.00 80.25 97 LEU A O 1
ATOM 763 N N . SER A 1 98 ? 9.730 -0.960 4.505 1.00 76.44 98 SER A N 1
ATOM 764 C CA . SER A 1 98 ? 8.297 -0.948 4.185 1.00 76.44 98 SER A CA 1
ATOM 765 C C . SER A 1 98 ? 7.649 -2.334 4.268 1.00 76.44 98 SER A C 1
ATOM 767 O O . SER A 1 98 ? 6.456 -2.399 4.551 1.00 76.44 98 SER A O 1
ATOM 769 N N . TYR A 1 99 ? 8.411 -3.435 4.137 1.00 72.38 99 TYR A N 1
ATOM 770 C CA . TYR A 1 99 ? 7.897 -4.794 4.360 1.00 72.38 99 TYR A CA 1
ATOM 771 C C . TYR A 1 99 ? 7.230 -4.924 5.727 1.00 72.38 99 TYR A C 1
ATOM 773 O O . TYR A 1 99 ? 6.150 -5.496 5.834 1.00 72.38 99 TYR A O 1
ATOM 781 N N . VAL A 1 100 ? 7.842 -4.353 6.766 1.00 80.00 100 VAL A N 1
ATOM 782 C CA . VAL A 1 100 ? 7.287 -4.389 8.122 1.00 80.00 100 VAL A CA 1
ATOM 783 C C . VAL A 1 100 ? 5.978 -3.609 8.171 1.00 80.00 100 VAL A C 1
ATOM 785 O O . VAL A 1 100 ? 5.009 -4.087 8.752 1.00 80.00 100 VAL A O 1
ATOM 788 N N . GLY A 1 101 ? 5.920 -2.448 7.514 1.00 78.62 101 GLY A N 1
ATOM 789 C CA . GLY A 1 101 ? 4.705 -1.641 7.408 1.00 78.62 101 GLY A CA 1
ATOM 790 C C . GLY A 1 101 ? 3.567 -2.377 6.698 1.00 78.62 101 GLY A C 1
ATOM 791 O O . GLY A 1 101 ? 2.468 -2.451 7.239 1.00 78.62 101 GLY A O 1
ATOM 792 N N . PHE A 1 102 ? 3.833 -2.985 5.538 1.00 75.12 102 PHE A N 1
ATOM 793 C CA . PHE A 1 102 ? 2.839 -3.759 4.788 1.00 75.12 102 PHE A CA 1
ATOM 794 C C . PHE A 1 102 ? 2.364 -4.997 5.549 1.00 75.12 102 PHE A C 1
ATOM 796 O O . PHE A 1 102 ? 1.161 -5.233 5.622 1.00 75.12 102 PHE A O 1
ATOM 803 N N . VAL A 1 103 ? 3.276 -5.754 6.169 1.00 78.38 103 VAL A N 1
ATOM 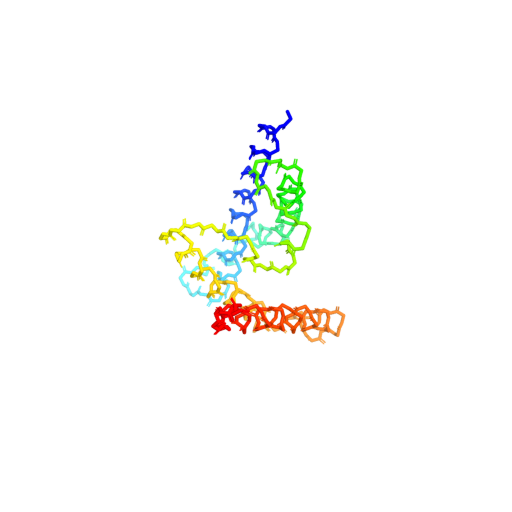804 C CA . VAL A 1 103 ? 2.916 -6.905 7.013 1.00 78.38 103 VAL A CA 1
ATOM 805 C C . VAL A 1 103 ? 2.083 -6.449 8.207 1.00 78.38 103 VAL A C 1
ATOM 807 O O . VAL A 1 103 ? 1.071 -7.068 8.513 1.00 78.38 103 VAL A O 1
ATOM 810 N N . THR A 1 104 ? 2.451 -5.342 8.852 1.00 81.69 104 THR A N 1
ATOM 811 C CA . THR A 1 104 ? 1.694 -4.798 9.987 1.00 81.69 104 THR A CA 1
ATOM 812 C C . THR A 1 104 ? 0.307 -4.326 9.559 1.00 81.69 104 THR A C 1
ATOM 814 O O . THR A 1 104 ? -0.656 -4.615 10.256 1.00 81.69 104 THR A O 1
ATOM 817 N N . LEU A 1 105 ? 0.176 -3.654 8.409 1.00 76.50 105 LEU A N 1
ATOM 818 C CA . LEU A 1 105 ? -1.116 -3.250 7.841 1.00 76.50 105 LEU A CA 1
ATOM 819 C C . LEU A 1 105 ? -1.985 -4.458 7.480 1.00 76.50 105 LEU A C 1
ATOM 821 O O . LEU A 1 105 ? -3.170 -4.467 7.804 1.00 76.50 105 LEU A O 1
ATOM 825 N N . PHE A 1 106 ? -1.402 -5.489 6.865 1.00 78.44 106 PHE A N 1
ATOM 826 C CA . PHE A 1 106 ? -2.094 -6.742 6.567 1.00 78.44 106 PHE A CA 1
ATOM 827 C C . PHE A 1 106 ? -2.576 -7.426 7.850 1.00 78.44 106 PHE A C 1
ATOM 829 O O . PHE A 1 106 ? -3.752 -7.753 7.968 1.00 78.44 106 PHE A O 1
ATOM 836 N N . LEU A 1 107 ? -1.702 -7.576 8.848 1.00 79.75 107 LEU A N 1
ATOM 837 C CA . LEU A 1 107 ? -2.063 -8.136 10.151 1.00 79.75 107 LEU A CA 1
ATOM 838 C C . LEU A 1 107 ? -3.109 -7.283 10.871 1.00 79.75 107 LEU A C 1
ATOM 840 O O . LEU A 1 107 ? -4.020 -7.828 11.479 1.00 79.75 107 LEU A O 1
ATOM 844 N N . HIS A 1 108 ? -3.022 -5.958 10.786 1.00 76.69 108 HIS A N 1
ATOM 845 C CA . HIS A 1 108 ? -4.006 -5.045 11.357 1.00 76.69 108 HIS A CA 1
ATOM 846 C C . HIS A 1 108 ? -5.385 -5.234 10.714 1.00 76.69 108 HIS A C 1
ATOM 848 O O . HIS A 1 108 ? -6.374 -5.380 11.431 1.00 76.69 108 HIS A O 1
ATOM 854 N N . ALA A 1 109 ? -5.447 -5.302 9.381 1.00 72.75 109 ALA A N 1
ATOM 855 C CA . ALA A 1 109 ? -6.671 -5.620 8.653 1.00 72.75 109 ALA A CA 1
ATOM 856 C C . ALA A 1 109 ? -7.183 -7.028 8.999 1.00 72.75 109 ALA A C 1
ATOM 858 O O . ALA A 1 109 ? -8.386 -7.226 9.138 1.00 72.75 109 ALA A O 1
ATOM 859 N N . GLN A 1 110 ? -6.279 -7.990 9.211 1.00 72.81 110 GLN A N 1
ATOM 860 C CA . GLN A 1 110 ? -6.642 -9.365 9.533 1.00 72.81 110 GLN A CA 1
ATOM 861 C C . GLN A 1 110 ? -7.224 -9.513 10.946 1.00 72.81 110 GLN A C 1
ATOM 863 O O . GLN A 1 110 ? -8.201 -10.226 11.170 1.00 72.81 110 GLN A O 1
ATOM 868 N N . LEU A 1 111 ? -6.610 -8.836 11.912 1.00 75.88 111 LEU A N 1
ATOM 869 C CA . LEU A 1 111 ? -6.931 -8.935 13.333 1.00 75.88 111 LEU A CA 1
ATOM 870 C C . LEU A 1 111 ? -8.044 -7.969 13.766 1.00 75.88 111 LEU A C 1
ATOM 872 O O . LEU A 1 111 ? -8.539 -8.087 14.885 1.00 75.88 111 LEU A O 1
ATOM 876 N N . SER A 1 112 ? -8.474 -7.042 12.900 1.00 72.69 112 SER A N 1
ATOM 877 C CA . SER A 1 112 ? -9.649 -6.191 13.151 1.00 72.69 112 SER A CA 1
ATOM 878 C C . SER A 1 112 ? -10.955 -7.004 13.201 1.00 72.69 112 SER A C 1
ATOM 880 O O . SER A 1 112 ? -11.903 -6.598 13.875 1.00 72.69 112 SER A O 1
ATOM 882 N N . GLY A 1 113 ? -10.970 -8.185 12.563 1.00 61.56 113 GLY A N 1
ATOM 883 C CA . GLY A 1 113 ? -11.905 -9.287 12.809 1.00 61.56 113 GLY A CA 1
ATOM 884 C C . GLY A 1 113 ? -13.317 -9.138 12.235 1.00 61.56 113 GLY A C 1
ATOM 885 O O . GLY A 1 113 ? -14.082 -10.099 12.296 1.00 61.56 113 GLY A O 1
ATOM 886 N N . THR A 1 114 ? -13.686 -7.990 11.665 1.00 64.81 114 THR A N 1
ATOM 887 C CA . THR A 1 114 ? -15.068 -7.749 11.213 1.00 64.81 114 THR A CA 1
ATOM 888 C C . THR A 1 114 ? -15.384 -8.417 9.877 1.00 64.81 114 THR A C 1
ATOM 890 O O . THR A 1 114 ? -16.447 -9.017 9.733 1.00 64.81 114 THR A O 1
ATOM 893 N N . ASP A 1 115 ? -14.442 -8.408 8.934 1.00 69.31 115 ASP A N 1
ATOM 894 C CA . ASP A 1 115 ? -14.758 -8.712 7.529 1.00 69.31 115 ASP A CA 1
ATOM 895 C C . ASP A 1 115 ? -14.371 -10.144 7.119 1.00 69.31 115 ASP A C 1
ATOM 897 O O . ASP A 1 115 ? -14.861 -10.686 6.132 1.00 69.31 115 ASP A O 1
ATOM 901 N N . LEU A 1 116 ? -13.530 -10.810 7.913 1.00 72.75 116 LEU A N 1
ATOM 902 C CA . LEU A 1 116 ? -12.944 -12.122 7.594 1.00 72.75 116 LEU A CA 1
ATOM 903 C C . LEU A 1 116 ? -13.764 -13.312 8.086 1.00 72.75 116 LEU A C 1
ATOM 905 O O . LEU A 1 116 ? -13.447 -14.462 7.783 1.00 72.75 116 LEU A O 1
ATOM 909 N N . THR A 1 117 ? -14.839 -13.028 8.815 1.00 78.25 117 THR A N 1
ATOM 910 C CA . THR A 1 117 ? -15.907 -13.996 9.079 1.00 78.25 117 THR A CA 1
ATOM 911 C C . THR A 1 117 ? -16.678 -14.331 7.799 1.00 78.25 117 THR A C 1
ATOM 913 O O . THR A 1 117 ? -17.251 -15.414 7.697 1.00 78.25 117 THR A O 1
ATOM 916 N N . SER A 1 118 ? -16.648 -13.440 6.798 1.00 83.00 118 SER A N 1
ATOM 917 C CA . SER A 1 118 ? -17.221 -13.666 5.474 1.00 83.00 118 SER A CA 1
ATOM 918 C C . SER A 1 118 ? -16.258 -14.466 4.586 1.00 83.00 118 SER A C 1
ATOM 920 O O . SER A 1 118 ? -15.164 -13.978 4.273 1.00 83.00 118 SER A O 1
ATOM 922 N N . PRO A 1 119 ? -16.651 -15.656 4.089 1.00 85.50 119 PRO A N 1
ATOM 923 C CA . PRO A 1 119 ? -15.829 -16.427 3.156 1.00 85.50 119 PRO A CA 1
ATOM 924 C C . PRO A 1 119 ? -15.495 -15.664 1.868 1.00 85.50 119 PRO A C 1
ATOM 926 O O . PRO A 1 119 ? -14.409 -15.842 1.320 1.00 85.50 119 PRO A O 1
ATOM 929 N N . LEU A 1 120 ? -16.393 -14.776 1.420 1.00 84.62 120 LEU A N 1
ATOM 930 C CA . LEU A 1 120 ? -16.210 -13.963 0.212 1.00 84.62 120 LEU A CA 1
ATOM 931 C C . LEU A 1 120 ? -15.027 -12.996 0.316 1.00 84.62 120 LEU A C 1
ATOM 933 O O . LEU A 1 120 ? -14.452 -12.636 -0.704 1.00 84.62 120 LEU A O 1
ATOM 937 N N . ILE A 1 121 ? -14.663 -12.584 1.530 1.00 81.38 121 ILE A N 1
ATOM 938 C CA . ILE A 1 121 ? -13.550 -11.664 1.783 1.00 81.38 121 ILE A CA 1
ATOM 939 C C . ILE A 1 121 ? -12.319 -12.453 2.239 1.00 81.38 121 ILE A C 1
ATOM 941 O O . ILE A 1 121 ? -11.210 -12.220 1.761 1.00 81.38 121 ILE A O 1
ATO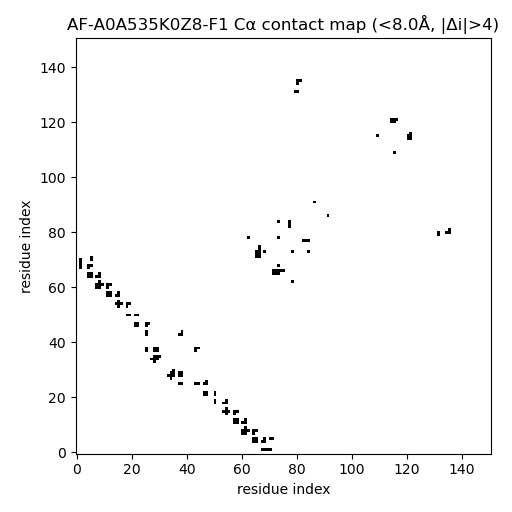M 945 N N . SER A 1 122 ? -12.510 -13.435 3.121 1.00 81.62 122 SER A N 1
ATOM 946 C CA . SER A 1 122 ? -11.425 -14.217 3.720 1.00 81.62 122 SER A CA 1
ATOM 947 C C . SER A 1 122 ? -10.650 -15.055 2.704 1.00 81.62 122 SER A C 1
ATOM 949 O O . SER A 1 122 ? -9.423 -14.981 2.655 1.00 81.62 122 SER A O 1
ATOM 951 N N . VAL A 1 123 ? -11.346 -15.801 1.838 1.00 86.50 123 VAL A N 1
ATOM 952 C CA . VAL A 1 123 ? -10.707 -16.685 0.849 1.00 86.50 123 VAL A CA 1
ATOM 953 C C . VAL A 1 123 ? -9.785 -15.924 -0.116 1.00 86.50 123 VAL A C 1
ATOM 955 O O . VAL A 1 123 ? -8.610 -16.294 -0.199 1.00 86.50 123 VAL A O 1
ATOM 958 N N . PRO A 1 124 ? -10.233 -14.865 -0.824 1.00 83.56 124 PRO A N 1
ATOM 959 C CA . PRO A 1 124 ? -9.345 -14.130 -1.724 1.00 83.56 124 PRO A CA 1
ATOM 960 C C . PRO A 1 124 ? -8.209 -13.416 -0.979 1.00 83.56 124 PRO A C 1
ATOM 962 O O . PRO A 1 124 ? -7.100 -13.344 -1.506 1.00 83.56 124 PRO A O 1
ATOM 965 N N . THR A 1 125 ? -8.441 -12.954 0.255 1.00 82.75 125 THR A N 1
ATOM 966 C CA . THR A 1 125 ? -7.403 -12.315 1.084 1.00 82.75 125 THR A CA 1
ATOM 967 C C . THR A 1 125 ? -6.264 -13.286 1.405 1.00 82.75 125 THR A C 1
ATOM 969 O O . THR A 1 125 ? -5.095 -12.972 1.173 1.00 82.75 125 THR A O 1
ATOM 972 N N . TRP A 1 126 ? -6.585 -14.497 1.872 1.00 83.88 126 TRP A N 1
ATOM 973 C CA . TRP A 1 126 ? -5.576 -15.521 2.156 1.00 83.88 126 TRP A CA 1
ATOM 974 C C . TRP A 1 126 ? -4.891 -16.040 0.889 1.00 83.88 126 TRP A C 1
ATOM 976 O O . TRP A 1 126 ? -3.679 -16.249 0.899 1.00 83.88 126 TRP A O 1
ATOM 986 N N . ALA A 1 127 ? -5.629 -16.200 -0.214 1.00 86.81 127 ALA A N 1
ATOM 987 C CA . ALA A 1 127 ? -5.050 -16.604 -1.494 1.00 86.81 127 ALA A CA 1
ATOM 988 C C . ALA A 1 127 ? -4.007 -15.589 -1.996 1.00 86.81 127 ALA A C 1
ATOM 990 O O . ALA A 1 127 ? -2.909 -15.980 -2.396 1.00 86.81 127 ALA A O 1
ATOM 991 N N . ALA A 1 128 ? -4.314 -14.289 -1.911 1.00 81.94 128 ALA A N 1
ATOM 992 C CA . ALA A 1 128 ? -3.377 -13.227 -2.263 1.00 81.94 128 ALA A CA 1
ATOM 993 C C . ALA A 1 128 ? -2.135 -13.238 -1.356 1.00 81.94 128 ALA A C 1
ATOM 995 O O . ALA A 1 128 ? -1.011 -13.185 -1.857 1.00 81.94 128 ALA A O 1
ATOM 996 N N . ALA A 1 129 ? -2.317 -13.378 -0.038 1.00 82.88 129 ALA A N 1
ATOM 997 C CA . ALA A 1 129 ? -1.209 -13.435 0.917 1.00 82.88 129 ALA A CA 1
ATOM 998 C C . ALA A 1 129 ? -0.262 -14.620 0.651 1.00 82.88 129 ALA A C 1
ATOM 1000 O O . ALA A 1 129 ? 0.959 -14.448 0.648 1.00 82.88 129 ALA A O 1
ATOM 1001 N N . ILE A 1 130 ? -0.812 -15.808 0.371 1.00 88.19 130 ILE A N 1
ATOM 1002 C CA . ILE A 1 130 ? -0.029 -17.007 0.034 1.00 88.19 130 ILE A CA 1
ATOM 1003 C C . ILE A 1 130 ? 0.734 -16.807 -1.276 1.00 88.19 130 ILE A C 1
ATOM 1005 O O . ILE A 1 130 ? 1.924 -17.113 -1.332 1.00 88.19 130 ILE A O 1
ATOM 1009 N N . ALA A 1 131 ? 0.083 -16.275 -2.315 1.00 82.81 131 ALA A N 1
ATOM 1010 C CA . ALA A 1 131 ? 0.726 -16.030 -3.602 1.00 82.81 131 ALA A CA 1
ATOM 1011 C C . ALA A 1 131 ? 1.909 -15.057 -3.463 1.00 82.81 131 ALA A C 1
ATOM 1013 O O . ALA A 1 131 ? 3.011 -15.358 -3.920 1.00 82.81 131 ALA A O 1
ATOM 1014 N N . ILE A 1 132 ? 1.709 -13.932 -2.768 1.00 78.81 132 ILE A N 1
ATOM 1015 C CA . ILE A 1 132 ? 2.767 -12.945 -2.509 1.00 78.81 132 ILE A CA 1
ATOM 1016 C C . ILE A 1 132 ? 3.916 -13.585 -1.719 1.00 78.81 132 ILE A C 1
ATOM 1018 O O . ILE A 1 132 ? 5.079 -13.433 -2.095 1.00 78.81 132 ILE A O 1
ATOM 1022 N N . GLY A 1 133 ? 3.606 -14.336 -0.656 1.00 82.00 133 GLY A N 1
ATOM 1023 C CA .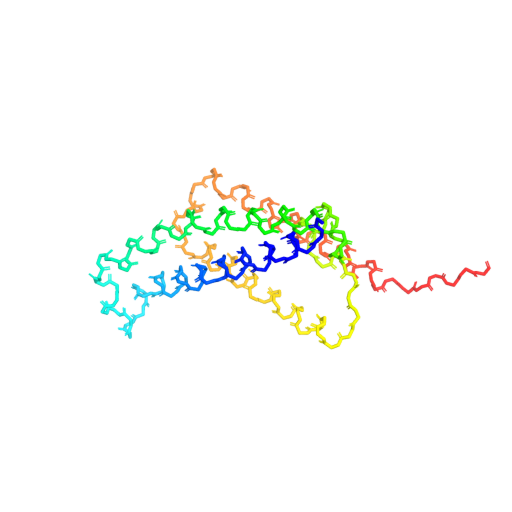 GLY A 1 133 ? 4.609 -15.026 0.158 1.00 82.00 133 GLY A CA 1
ATOM 1024 C C . GLY A 1 133 ? 5.425 -16.045 -0.640 1.00 82.00 133 GLY A C 1
ATOM 1025 O O . GLY A 1 133 ? 6.650 -16.076 -0.530 1.00 82.00 133 GLY A O 1
ATOM 1026 N N . TYR A 1 134 ? 4.765 -16.833 -1.490 1.00 85.75 134 TYR A N 1
ATOM 1027 C CA . TYR A 1 134 ? 5.417 -17.799 -2.372 1.00 85.75 134 TYR A CA 1
ATOM 1028 C C . TYR A 1 134 ? 6.409 -17.120 -3.327 1.00 85.75 134 TYR A C 1
ATOM 1030 O O . TYR A 1 134 ? 7.587 -17.485 -3.342 1.00 85.75 134 TYR A O 1
ATOM 1038 N N . TYR A 1 135 ? 5.974 -16.092 -4.065 1.00 80.50 135 TYR A N 1
ATOM 1039 C CA . TYR A 1 135 ? 6.844 -15.387 -5.013 1.00 80.50 135 TYR A CA 1
ATOM 1040 C C . TYR A 1 135 ? 7.997 -14.650 -4.317 1.00 80.50 135 TYR A C 1
ATOM 1042 O O . TYR A 1 135 ? 9.119 -14.620 -4.833 1.00 80.50 135 TYR A O 1
ATOM 1050 N N . ALA A 1 136 ? 7.765 -14.101 -3.121 1.00 74.62 136 ALA A N 1
ATOM 1051 C CA . ALA A 1 136 ? 8.817 -13.473 -2.326 1.00 74.62 136 ALA A CA 1
ATOM 1052 C C . ALA A 1 136 ? 9.901 -14.483 -1.898 1.00 74.62 136 ALA A C 1
ATOM 1054 O O . ALA A 1 136 ? 11.097 -14.200 -2.024 1.00 74.62 136 ALA A O 1
ATOM 1055 N N . LEU A 1 137 ? 9.503 -15.677 -1.442 1.00 79.81 137 LEU A N 1
ATOM 1056 C CA . LEU A 1 137 ? 10.432 -16.748 -1.062 1.00 79.81 137 LEU A CA 1
ATOM 1057 C C . LEU A 1 137 ? 11.211 -17.287 -2.265 1.00 79.81 137 LEU A C 1
ATOM 1059 O O . LEU A 1 137 ? 12.429 -17.458 -2.184 1.00 79.81 137 LEU A O 1
ATOM 1063 N N . GLU A 1 138 ? 10.537 -17.504 -3.395 1.00 81.94 138 GLU A N 1
ATOM 1064 C CA . GLU A 1 138 ? 11.183 -17.922 -4.641 1.00 81.94 138 GLU A CA 1
ATOM 1065 C C . GLU A 1 138 ? 12.280 -16.924 -5.050 1.00 81.94 138 GLU A C 1
ATOM 1067 O O . GLU A 1 138 ? 13.396 -17.306 -5.421 1.00 81.94 138 GLU A O 1
ATOM 1072 N N . ARG A 1 139 ? 11.992 -15.624 -4.928 1.00 72.44 139 ARG A N 1
ATOM 1073 C CA . ARG A 1 139 ? 12.944 -14.558 -5.241 1.00 72.44 139 ARG A CA 1
ATOM 1074 C C . ARG A 1 139 ? 14.136 -14.547 -4.289 1.00 72.44 139 ARG A C 1
ATOM 1076 O O . ARG A 1 139 ? 15.268 -14.449 -4.765 1.00 72.44 139 ARG A O 1
ATOM 1083 N N . ALA A 1 140 ? 13.902 -14.666 -2.983 1.00 73.19 140 ALA A N 1
ATOM 1084 C CA . ALA A 1 140 ? 14.971 -14.751 -1.992 1.00 73.19 140 ALA A CA 1
ATOM 1085 C C . ALA A 1 140 ? 15.892 -15.950 -2.272 1.00 73.19 140 ALA A C 1
ATOM 1087 O O . ALA A 1 140 ? 17.113 -15.802 -2.272 1.00 73.19 140 ALA A O 1
ATOM 1088 N N . GLY A 1 141 ? 15.316 -17.105 -2.620 1.00 76.12 141 GLY A N 1
ATOM 1089 C CA . GLY A 1 141 ? 16.070 -18.292 -3.022 1.00 76.12 141 GLY A CA 1
ATOM 1090 C C . GLY A 1 141 ? 16.957 -18.048 -4.246 1.00 76.12 141 GLY A C 1
ATOM 1091 O O . GLY A 1 141 ? 18.141 -18.369 -4.213 1.00 76.12 141 GLY A O 1
ATOM 1092 N N . LYS A 1 142 ? 16.426 -17.420 -5.305 1.00 75.62 142 LYS A N 1
ATOM 1093 C CA . LYS A 1 142 ? 17.210 -17.061 -6.506 1.00 75.62 142 LYS A CA 1
ATOM 1094 C C . LYS A 1 142 ? 18.326 -16.054 -6.208 1.00 75.62 142 LYS A C 1
ATOM 1096 O O . LYS A 1 142 ? 19.383 -16.138 -6.818 1.00 75.62 142 LYS A O 1
ATOM 1101 N N . ALA A 1 143 ? 18.107 -15.118 -5.284 1.00 65.75 143 ALA A N 1
ATOM 1102 C CA . ALA A 1 143 ? 19.115 -14.133 -4.885 1.00 65.75 143 ALA A CA 1
ATOM 1103 C C . ALA A 1 143 ? 20.265 -14.742 -4.060 1.00 65.75 143 ALA A C 1
ATOM 1105 O O . ALA A 1 143 ? 21.375 -14.219 -4.085 1.00 65.75 143 ALA A O 1
ATOM 1106 N N . LEU A 1 144 ? 20.003 -15.837 -3.340 1.00 68.44 144 LEU A N 1
ATOM 1107 C CA . LEU A 1 144 ? 20.986 -16.550 -2.519 1.00 68.44 144 LEU A CA 1
ATOM 1108 C C . LEU A 1 144 ? 21.766 -17.625 -3.292 1.00 68.44 144 LEU A C 1
ATOM 1110 O O . LEU A 1 144 ? 22.727 -18.175 -2.756 1.00 68.44 144 LEU A O 1
ATOM 1114 N N . GLN A 1 145 ? 21.379 -17.943 -4.533 1.00 74.56 145 GLN A N 1
ATOM 1115 C CA . GLN A 1 145 ? 22.126 -18.893 -5.358 1.00 74.56 145 GLN A CA 1
ATOM 1116 C C . GLN A 1 145 ? 23.481 -18.282 -5.754 1.00 74.56 145 GLN A C 1
ATOM 1118 O O . GLN A 1 145 ? 23.503 -17.247 -6.426 1.00 74.56 145 GLN A O 1
ATOM 1123 N N . PRO A 1 146 ? 24.618 -18.898 -5.371 1.00 60.22 146 PRO A N 1
ATOM 1124 C CA . PRO A 1 146 ? 25.927 -18.408 -5.778 1.00 60.22 146 PRO A CA 1
ATOM 1125 C C . PRO A 1 146 ? 26.029 -18.437 -7.304 1.00 60.22 146 PRO A C 1
ATOM 1127 O O . PRO A 1 146 ? 25.614 -19.410 -7.942 1.00 60.22 146 PRO A O 1
ATOM 1130 N N . ALA A 1 147 ? 26.570 -17.363 -7.888 1.00 65.44 147 ALA A N 1
ATOM 1131 C CA . ALA A 1 147 ? 26.777 -17.256 -9.326 1.00 65.44 147 ALA A CA 1
ATOM 1132 C C . ALA A 1 147 ? 27.531 -18.496 -9.818 1.00 65.44 147 ALA A C 1
ATOM 1134 O O . ALA A 1 147 ? 28.686 -18.728 -9.457 1.00 65.44 147 ALA A O 1
ATOM 1135 N N . ARG A 1 148 ? 26.853 -19.331 -10.611 1.00 65.94 148 ARG A N 1
ATOM 1136 C CA . ARG A 1 148 ? 27.448 -20.540 -11.174 1.00 65.94 148 ARG A CA 1
ATOM 1137 C C . ARG A 1 148 ? 28.551 -20.085 -12.125 1.00 65.94 148 ARG A C 1
ATOM 1139 O O . ARG A 1 148 ? 28.247 -19.551 -13.191 1.00 65.94 148 ARG A O 1
ATOM 1146 N N . VAL A 1 149 ? 29.810 -20.244 -11.714 1.00 64.50 149 VAL A N 1
ATOM 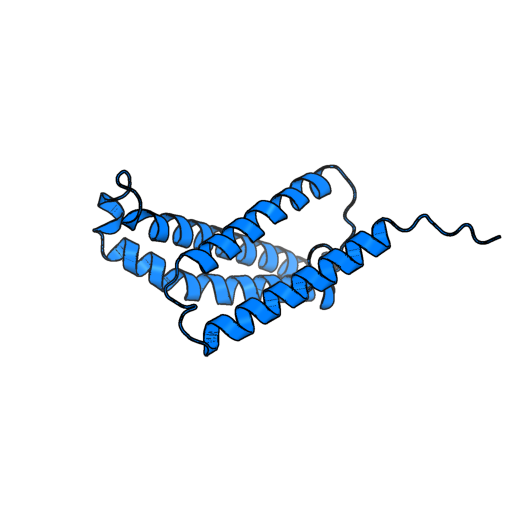1147 C CA . VAL A 1 149 ? 30.976 -19.991 -12.567 1.00 64.50 149 VAL A CA 1
ATOM 1148 C C . VAL A 1 149 ? 30.810 -20.879 -13.795 1.00 64.50 149 VAL A C 1
ATOM 1150 O O . VAL A 1 149 ? 30.865 -22.103 -13.694 1.00 64.50 149 VAL A O 1
ATOM 1153 N N . ARG A 1 150 ? 30.498 -20.268 -14.940 1.00 61.25 150 ARG A N 1
ATOM 1154 C CA . ARG A 1 150 ? 30.500 -20.965 -16.224 1.00 61.25 150 ARG A CA 1
ATOM 1155 C C . ARG A 1 150 ? 31.967 -21.168 -16.597 1.00 61.25 150 ARG A C 1
ATOM 1157 O O . ARG A 1 150 ? 32.626 -20.201 -16.962 1.00 61.25 150 ARG A O 1
ATOM 1164 N N . THR A 1 151 ? 32.462 -22.386 -16.396 1.00 66.38 151 THR A N 1
ATOM 1165 C CA . THR A 1 151 ? 33.723 -22.882 -16.969 1.00 66.38 151 THR A CA 1
ATOM 1166 C C . THR A 1 151 ? 33.562 -23.134 -18.455 1.00 66.38 151 THR A C 1
ATOM 1168 O O . THR A 1 151 ? 32.484 -23.670 -18.813 1.00 66.38 151 THR A O 1
#

Radius of gyration: 19.02 Å; Cα contacts (8 Å, |Δi|>4): 96; chains: 1; bounding box: 54×37×48 Å